Protein AF-A0A7W9XJ24-F1 (afdb_monomer)

Radius of gyration: 15.42 Å; Cα contacts (8 Å, |Δi|>4): 63; chains: 1; bounding box: 53×25×38 Å

pLDDT: mean 76.6, std 18.46, range [36.53, 95.81]

Structure (mmCIF, N/CA/C/O backbone):
data_AF-A0A7W9XJ24-F1
#
_entry.id   AF-A0A7W9XJ24-F1
#
loop_
_atom_site.group_PDB
_atom_site.id
_atom_site.type_symbol
_atom_site.label_atom_id
_atom_site.label_alt_id
_atom_site.label_comp_id
_atom_site.label_asym_id
_atom_site.label_entity_id
_atom_site.label_seq_id
_atom_site.pdbx_PDB_ins_code
_atom_site.Cartn_x
_atom_site.Cartn_y
_atom_site.Cartn_z
_atom_site.occupancy
_atom_site.B_iso_or_equiv
_atom_site.auth_seq_id
_atom_site.auth_comp_id
_atom_site.auth_asym_id
_atom_site.auth_atom_id
_atom_site.pdbx_PDB_model_num
ATOM 1 N N . MET A 1 1 ? 31.901 -5.799 -18.587 1.00 40.94 1 MET A N 1
ATOM 2 C CA . MET A 1 1 ? 30.432 -5.716 -18.700 1.00 40.94 1 MET A CA 1
ATOM 3 C C . MET A 1 1 ? 29.953 -5.013 -17.448 1.00 40.94 1 MET A C 1
ATOM 5 O O . MET A 1 1 ? 30.054 -5.593 -16.376 1.00 40.94 1 MET A O 1
ATOM 9 N N . 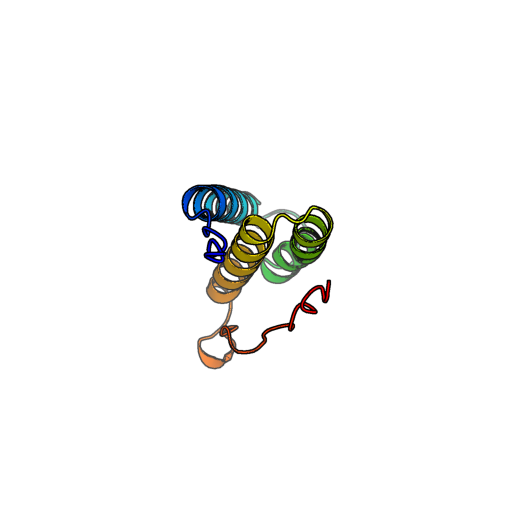GLU A 1 2 ? 29.586 -3.738 -17.553 1.00 43.09 2 GLU A N 1
ATOM 10 C CA . GLU A 1 2 ? 28.979 -3.025 -16.428 1.00 43.09 2 GLU A CA 1
ATOM 11 C C . GLU A 1 2 ? 27.562 -3.563 -16.240 1.00 43.09 2 GLU A C 1
ATOM 13 O O . GLU A 1 2 ? 26.754 -3.551 -17.165 1.00 43.09 2 GLU A O 1
ATOM 18 N N . VAL A 1 3 ? 27.287 -4.098 -15.054 1.00 46.25 3 VAL A N 1
ATOM 19 C CA . VAL A 1 3 ? 25.940 -4.498 -14.655 1.00 46.25 3 VAL A CA 1
ATOM 20 C C . VAL A 1 3 ? 25.165 -3.203 -14.427 1.00 46.25 3 VAL A C 1
ATOM 22 O O . VAL A 1 3 ? 25.388 -2.520 -13.426 1.00 46.25 3 VAL A O 1
ATOM 25 N N . GLN A 1 4 ? 24.300 -2.824 -15.371 1.00 44.75 4 GLN A N 1
ATOM 26 C CA . GLN A 1 4 ? 23.320 -1.767 -15.131 1.00 44.75 4 GLN A CA 1
ATOM 27 C C . GLN A 1 4 ? 22.472 -2.192 -13.933 1.00 44.75 4 GLN A C 1
ATOM 29 O O . GLN A 1 4 ? 21.812 -3.230 -13.959 1.00 44.75 4 GLN A O 1
ATOM 34 N N . LYS A 1 5 ? 22.553 -1.413 -12.851 1.00 49.19 5 LYS A N 1
ATOM 35 C CA . LYS A 1 5 ? 21.687 -1.601 -11.688 1.00 49.19 5 LYS A CA 1
ATOM 36 C C . LYS A 1 5 ? 20.234 -1.455 -12.154 1.00 49.19 5 LYS A C 1
ATOM 38 O O . LYS A 1 5 ? 19.975 -0.538 -12.938 1.00 49.19 5 LYS A O 1
ATOM 43 N N . PRO A 1 6 ? 19.305 -2.308 -11.689 1.00 53.34 6 PRO A N 1
ATOM 44 C CA . PRO A 1 6 ? 17.890 -2.087 -11.942 1.00 53.34 6 PRO A CA 1
ATOM 45 C C . PRO A 1 6 ? 17.546 -0.683 -11.439 1.00 53.34 6 PRO A C 1
ATOM 47 O O . PRO A 1 6 ? 17.883 -0.311 -10.311 1.00 53.34 6 PRO A O 1
ATOM 50 N N . THR A 1 7 ? 17.006 0.132 -12.337 1.00 62.12 7 THR A N 1
ATOM 51 C CA . THR A 1 7 ? 16.602 1.499 -12.033 1.00 62.12 7 THR A CA 1
ATOM 52 C C . THR A 1 7 ? 15.218 1.399 -11.428 1.00 62.12 7 THR A C 1
ATOM 54 O O . THR A 1 7 ? 14.261 1.095 -12.122 1.00 62.12 7 THR A O 1
ATOM 57 N N . TRP A 1 8 ? 15.156 1.576 -10.113 1.00 75.75 8 TRP A N 1
ATOM 58 C CA . TRP A 1 8 ? 13.905 1.745 -9.390 1.00 75.75 8 TRP A CA 1
ATOM 59 C C . TRP A 1 8 ? 13.085 2.858 -10.050 1.00 75.75 8 TRP A C 1
ATOM 61 O O . TRP A 1 8 ? 13.561 3.996 -10.136 1.00 75.75 8 TRP A O 1
ATOM 71 N N . ASP A 1 9 ? 11.885 2.537 -10.528 1.00 86.06 9 ASP A N 1
ATOM 72 C CA . ASP A 1 9 ? 10.972 3.532 -11.090 1.00 86.06 9 ASP A CA 1
ATOM 73 C C . ASP A 1 9 ? 10.162 4.193 -9.967 1.00 86.06 9 ASP A C 1
ATOM 75 O O . ASP A 1 9 ? 9.052 3.789 -9.617 1.00 86.06 9 ASP A O 1
ATOM 79 N N . GLU A 1 10 ? 10.755 5.234 -9.381 1.00 85.50 10 GLU A N 1
ATOM 80 C CA . GLU A 1 10 ? 10.152 6.013 -8.295 1.00 85.50 10 GLU A CA 1
ATOM 81 C C . GLU A 1 10 ? 8.823 6.659 -8.706 1.00 85.50 10 GLU A C 1
ATOM 83 O O . GLU A 1 10 ? 7.913 6.793 -7.887 1.00 85.50 10 GLU A O 1
ATOM 88 N N . LYS A 1 11 ? 8.688 7.032 -9.983 1.00 91.75 11 LYS A N 1
ATOM 89 C CA . LYS A 1 11 ? 7.474 7.671 -10.482 1.00 91.75 11 LYS A CA 1
ATOM 90 C C . LYS A 1 11 ? 6.333 6.660 -10.555 1.00 91.75 11 LYS A C 1
ATOM 92 O O . LYS A 1 11 ? 5.250 6.945 -10.049 1.00 91.75 11 LYS A O 1
ATOM 97 N N . HIS A 1 12 ? 6.581 5.494 -11.149 1.00 90.19 12 HIS A N 1
ATOM 98 C CA . HIS A 1 12 ? 5.590 4.419 -11.225 1.00 90.19 12 HIS A CA 1
ATOM 99 C C . HIS A 1 12 ? 5.177 3.941 -9.827 1.00 90.19 12 HIS A C 1
ATOM 101 O O . HIS A 1 12 ? 3.987 3.820 -9.543 1.00 90.19 12 HIS A O 1
ATOM 107 N N . TYR A 1 13 ? 6.140 3.785 -8.911 1.00 90.81 13 TYR A N 1
ATOM 108 C CA . TYR A 1 13 ? 5.850 3.506 -7.501 1.00 90.81 13 TYR A CA 1
ATOM 109 C C . TYR A 1 13 ? 4.866 4.527 -6.906 1.00 90.81 13 TYR A C 1
ATOM 111 O O . TYR A 1 13 ? 3.837 4.145 -6.342 1.00 90.81 13 TYR A O 1
ATOM 119 N N . GLN A 1 14 ? 5.155 5.824 -7.054 1.00 93.19 14 GLN A N 1
ATOM 120 C CA . GLN A 1 14 ? 4.336 6.887 -6.472 1.00 93.19 14 GLN A CA 1
ATOM 121 C C . GLN A 1 14 ? 2.917 6.903 -7.061 1.00 93.19 14 GLN A C 1
ATOM 123 O O . GLN A 1 14 ? 1.945 7.025 -6.314 1.00 93.19 14 GLN A O 1
ATOM 128 N N . GLU A 1 15 ? 2.784 6.724 -8.379 1.00 95.50 15 GLU A N 1
ATOM 129 C CA . GLU A 1 15 ? 1.487 6.679 -9.065 1.00 95.50 15 GLU A CA 1
ATOM 130 C C . GLU A 1 15 ? 0.608 5.527 -8.548 1.00 95.50 15 GLU A C 1
ATOM 132 O O . GLU A 1 15 ? -0.572 5.730 -8.238 1.00 95.50 15 GLU A O 1
ATOM 137 N N . ILE A 1 16 ? 1.177 4.327 -8.397 1.00 94.88 16 ILE A N 1
ATOM 138 C CA . ILE A 1 16 ? 0.445 3.163 -7.879 1.00 94.88 16 ILE A CA 1
ATOM 139 C C . ILE A 1 16 ? 0.089 3.339 -6.399 1.00 94.88 16 ILE A C 1
ATOM 141 O O . ILE A 1 16 ? -1.029 3.003 -5.994 1.00 94.88 16 ILE A O 1
ATOM 145 N N . TYR A 1 17 ? 0.998 3.893 -5.594 1.00 94.44 17 TYR A N 1
ATOM 146 C CA . TYR A 1 17 ? 0.760 4.139 -4.171 1.00 94.44 17 TYR A CA 1
ATOM 147 C C . TYR A 1 17 ? -0.426 5.090 -3.965 1.00 94.44 17 TYR A C 1
ATOM 149 O O . TYR A 1 17 ? -1.372 4.770 -3.239 1.00 94.44 17 TYR A O 1
ATOM 157 N N . GLU A 1 18 ? -0.418 6.237 -4.649 1.00 95.81 18 GLU A N 1
ATOM 158 C CA . GLU A 1 18 ? -1.486 7.237 -4.558 1.00 95.81 18 GLU A CA 1
ATOM 159 C C . GLU A 1 18 ? -2.828 6.679 -5.037 1.00 95.81 18 GLU A C 1
ATOM 161 O O . GLU A 1 18 ? -3.854 6.863 -4.372 1.00 95.81 18 GLU A O 1
ATOM 166 N N . PHE A 1 19 ? -2.821 5.937 -6.149 1.00 94.88 19 PHE A N 1
ATOM 167 C CA . PHE A 1 19 ? -4.009 5.261 -6.660 1.00 94.88 19 PHE A CA 1
ATOM 168 C C . PHE A 1 19 ? -4.599 4.283 -5.634 1.00 94.88 19 PHE A C 1
ATOM 170 O O . PHE A 1 19 ? -5.815 4.272 -5.399 1.00 94.88 19 PHE A O 1
ATOM 177 N N . MET A 1 20 ? -3.751 3.474 -4.995 1.00 94.19 20 MET A N 1
ATOM 178 C CA . MET A 1 20 ? -4.186 2.505 -3.993 1.00 94.19 20 MET A CA 1
ATOM 179 C C . MET A 1 20 ? -4.719 3.184 -2.732 1.00 94.19 20 MET A C 1
ATOM 181 O O . MET A 1 20 ? -5.788 2.801 -2.251 1.00 94.19 20 MET A O 1
ATOM 185 N N . MET A 1 21 ? -4.052 4.228 -2.238 1.00 93.56 21 MET A N 1
ATOM 186 C CA . MET A 1 21 ? -4.522 5.011 -1.091 1.00 93.56 21 MET A CA 1
ATOM 187 C C . ME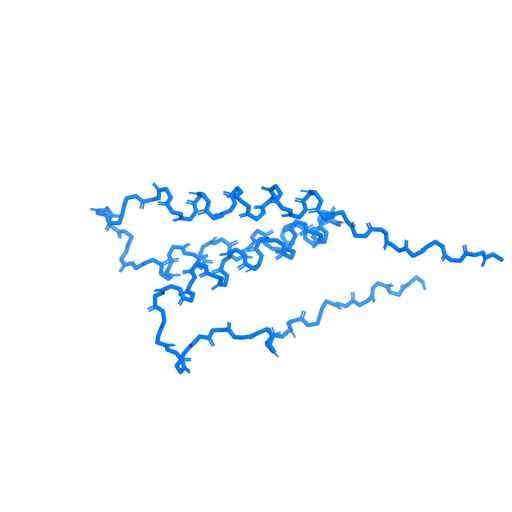T A 1 21 ? -5.871 5.682 -1.361 1.00 93.56 21 MET A C 1
ATOM 189 O O . MET A 1 21 ? -6.783 5.595 -0.533 1.00 93.56 21 MET A O 1
ATOM 193 N N . ALA A 1 22 ? -6.046 6.283 -2.542 1.00 91.88 22 ALA A N 1
ATOM 194 C CA . ALA A 1 22 ? -7.324 6.857 -2.955 1.00 91.88 22 ALA A CA 1
ATOM 195 C C . ALA A 1 22 ? -8.420 5.783 -3.040 1.00 91.88 22 ALA A C 1
ATOM 197 O O . ALA A 1 22 ? -9.528 5.978 -2.538 1.00 91.88 22 ALA A O 1
ATOM 198 N N . THR A 1 23 ? -8.103 4.616 -3.607 1.00 89.50 23 THR A N 1
ATOM 199 C CA . THR A 1 23 ? -9.036 3.485 -3.712 1.00 89.50 23 THR A CA 1
ATOM 200 C C . THR A 1 23 ? -9.476 2.992 -2.335 1.00 89.50 23 THR A C 1
ATOM 202 O O . THR A 1 23 ? -10.671 2.796 -2.103 1.00 89.50 23 THR A O 1
ATOM 205 N N . LEU A 1 24 ? -8.535 2.824 -1.404 1.00 88.62 24 LEU A N 1
ATOM 206 C CA . LEU A 1 24 ? -8.811 2.381 -0.037 1.00 88.62 24 LEU A CA 1
ATOM 207 C C . LEU A 1 24 ? -9.644 3.410 0.744 1.00 88.62 24 LEU A C 1
ATOM 209 O O . LEU A 1 24 ? -10.565 3.014 1.457 1.00 88.62 24 LEU A O 1
ATOM 213 N N . GLY A 1 25 ? -9.379 4.708 0.559 1.00 85.69 25 GLY A N 1
ATOM 214 C CA . GLY A 1 25 ? -10.106 5.803 1.213 1.00 85.69 25 GLY A CA 1
ATOM 215 C C . GLY A 1 25 ? -11.465 6.155 0.594 1.00 85.69 25 GLY A C 1
ATOM 216 O O . GLY A 1 25 ? -12.281 6.797 1.252 1.00 85.69 25 GLY A O 1
ATOM 217 N N . SER A 1 26 ? -11.732 5.745 -0.650 1.00 83.31 26 SER A N 1
ATOM 218 C CA . SER A 1 26 ? -12.963 6.096 -1.380 1.00 83.31 26 SER A CA 1
ATOM 219 C C . SER A 1 26 ? -14.216 5.333 -0.938 1.00 83.31 26 SER A C 1
ATOM 221 O O . SER A 1 26 ? -15.328 5.727 -1.295 1.00 83.31 26 SER A O 1
ATOM 223 N N . VAL A 1 27 ? -14.069 4.244 -0.176 1.00 69.69 27 VAL A N 1
ATOM 224 C CA . VAL A 1 27 ? -15.213 3.434 0.252 1.00 69.69 27 VAL A CA 1
ATOM 225 C C . VAL A 1 27 ? -15.954 4.140 1.388 1.00 69.69 27 VAL A C 1
ATOM 227 O O . VAL A 1 27 ? -15.370 4.370 2.448 1.00 69.69 27 VAL A O 1
ATOM 230 N N . PRO A 1 28 ? -17.252 4.461 1.225 1.00 60.69 28 PRO A N 1
ATOM 231 C CA . PRO A 1 28 ? -18.045 4.977 2.324 1.00 60.69 28 PRO A CA 1
ATOM 232 C C . PRO A 1 28 ? -18.206 3.868 3.366 1.00 60.69 28 PRO A C 1
ATOM 234 O O . PRO A 1 28 ? -18.901 2.879 3.141 1.00 60.69 28 PRO A O 1
ATOM 237 N N . TRP A 1 29 ? -17.603 4.058 4.540 1.00 63.19 29 TRP A N 1
ATOM 238 C CA . TRP A 1 29 ? -17.644 3.142 5.694 1.00 63.19 29 TRP A CA 1
ATOM 239 C C . TRP A 1 29 ? -19.056 2.895 6.272 1.00 63.19 29 TRP A C 1
ATOM 241 O O . TRP A 1 29 ? -19.202 2.286 7.328 1.00 63.19 29 TRP A O 1
ATOM 251 N N . CYS A 1 30 ? -20.097 3.372 5.586 1.00 49.06 30 CYS A N 1
ATOM 252 C CA . CYS A 1 30 ? -21.503 3.318 5.971 1.00 49.06 30 CYS A CA 1
ATOM 253 C C . CYS A 1 30 ? -22.304 2.187 5.299 1.00 49.06 30 CYS A C 1
ATOM 255 O O . CYS A 1 30 ? -23.499 2.084 5.565 1.00 49.06 30 CYS A O 1
ATOM 257 N N . SER A 1 31 ? -21.710 1.345 4.445 1.00 51.44 31 SER A N 1
ATOM 258 C CA . SER A 1 31 ? -22.414 0.205 3.829 1.00 51.44 31 SER A CA 1
ATOM 259 C C . SER A 1 31 ? -21.688 -1.106 4.101 1.00 51.44 31 SER A C 1
ATOM 261 O O . SER A 1 31 ? -20.564 -1.233 3.635 1.00 51.44 31 SER A O 1
ATOM 263 N N . ASP A 1 32 ? -22.341 -2.030 4.822 1.00 55.53 32 ASP A N 1
ATOM 264 C CA . ASP A 1 32 ? -22.164 -3.496 4.990 1.00 55.53 32 ASP A CA 1
ATOM 265 C C . ASP A 1 32 ? -20.759 -4.138 5.116 1.00 55.53 32 ASP A C 1
ATOM 267 O O . ASP A 1 32 ? -20.634 -5.272 5.587 1.00 55.53 32 ASP A O 1
ATOM 271 N N . VAL A 1 33 ? -19.680 -3.440 4.773 1.00 57.69 33 VAL A N 1
ATOM 272 C CA . VAL A 1 33 ? -18.286 -3.841 4.911 1.00 57.69 33 VAL A CA 1
ATOM 273 C C . VAL A 1 33 ? -17.873 -3.525 6.342 1.00 57.69 33 VAL A C 1
ATOM 275 O O . VAL A 1 33 ? -17.517 -2.404 6.693 1.00 57.69 33 VAL A O 1
ATOM 278 N N . LYS A 1 34 ? -17.980 -4.542 7.195 1.00 62.12 34 LYS A N 1
ATOM 279 C CA . LYS A 1 34 ? -17.905 -4.434 8.659 1.00 62.12 34 LYS A CA 1
ATOM 280 C C . LYS A 1 34 ? -16.590 -3.911 9.253 1.00 62.12 34 LYS A C 1
ATOM 282 O O . LYS A 1 34 ? -16.532 -3.777 10.469 1.00 62.12 34 LYS A O 1
ATOM 287 N N . CYS A 1 35 ? -15.542 -3.623 8.485 1.00 74.88 35 CYS A N 1
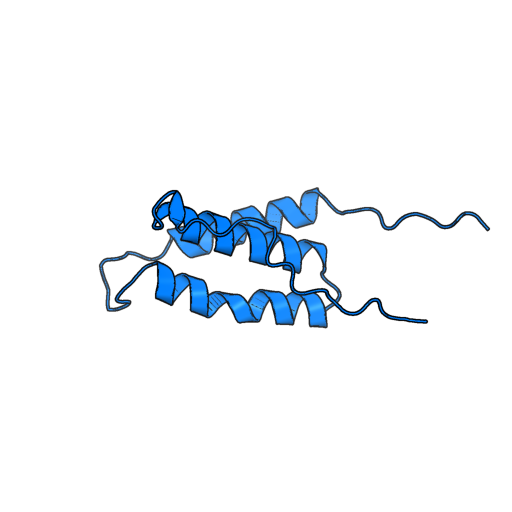ATOM 288 C CA . CYS A 1 35 ? -14.304 -3.075 9.040 1.00 74.88 35 CYS A CA 1
ATOM 289 C C . CYS A 1 35 ? -13.366 -2.572 7.926 1.00 74.88 35 CYS A C 1
ATOM 291 O O . CYS A 1 35 ? -13.143 -3.322 6.970 1.00 74.88 35 CYS A O 1
ATOM 293 N N . PRO A 1 36 ? -12.741 -1.385 8.063 1.00 76.62 36 PRO A N 1
ATOM 294 C CA . PRO A 1 36 ? -11.673 -0.919 7.171 1.00 76.62 36 PRO A CA 1
ATOM 295 C C . PRO A 1 36 ? -10.543 -1.931 6.967 1.00 76.62 36 PRO A C 1
ATOM 297 O O . PRO A 1 36 ? -10.015 -2.073 5.864 1.00 76.62 36 PRO A O 1
ATOM 300 N N . VAL A 1 37 ? -10.236 -2.712 8.005 1.00 80.94 37 VAL A N 1
ATOM 301 C CA . VAL A 1 37 ? -9.227 -3.775 7.958 1.00 80.94 37 VAL A CA 1
ATOM 302 C C . VAL A 1 37 ? -9.627 -4.903 7.007 1.00 80.94 37 VAL A C 1
ATOM 304 O O . VAL A 1 37 ? -8.816 -5.349 6.197 1.00 80.94 37 VAL A O 1
ATOM 307 N N . GLU A 1 38 ? -10.879 -5.358 7.073 1.00 81.50 38 GLU A N 1
ATOM 308 C CA . GLU A 1 38 ? -11.366 -6.443 6.214 1.00 81.50 38 GLU A CA 1
ATOM 309 C C . GLU A 1 38 ? -11.460 -5.997 4.754 1.00 81.50 38 GLU A C 1
ATOM 311 O O . GLU A 1 38 ? -11.129 -6.770 3.857 1.00 81.50 38 GLU A O 1
ATOM 316 N N . TRP A 1 39 ? -11.809 -4.729 4.506 1.00 84.00 39 TRP A N 1
ATOM 317 C CA . TRP A 1 39 ? -11.749 -4.146 3.166 1.00 84.00 3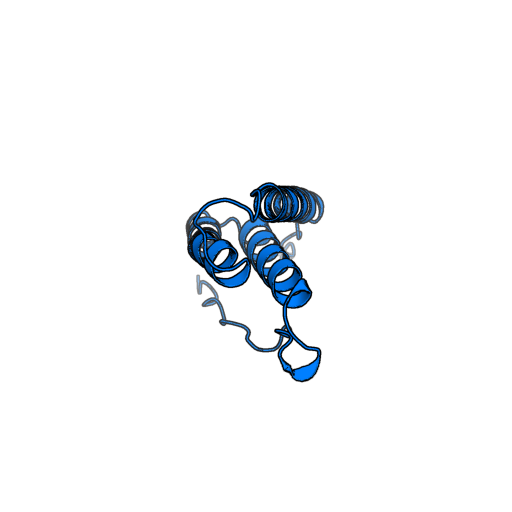9 TRP A CA 1
ATOM 318 C C . TRP A 1 39 ? -10.330 -4.157 2.594 1.00 84.00 39 TRP A C 1
ATOM 320 O O . TRP A 1 39 ? -10.113 -4.679 1.499 1.00 84.00 39 TRP A O 1
ATOM 330 N N . ALA A 1 40 ? -9.359 -3.625 3.337 1.00 84.81 40 ALA A N 1
ATOM 331 C CA . ALA A 1 40 ? -7.974 -3.541 2.884 1.00 84.81 40 ALA A CA 1
ATOM 332 C C . ALA A 1 40 ? -7.371 -4.928 2.602 1.00 84.81 40 ALA A C 1
ATOM 334 O O . ALA A 1 40 ? -6.685 -5.112 1.594 1.00 84.81 40 ALA A O 1
ATOM 335 N N . LYS A 1 41 ? -7.713 -5.943 3.410 1.00 81.75 41 LYS A N 1
ATOM 336 C CA . LYS A 1 41 ? -7.303 -7.339 3.172 1.00 81.75 41 LYS A CA 1
ATOM 337 C C . LYS A 1 41 ? -7.757 -7.879 1.815 1.00 81.75 41 LYS A C 1
ATOM 339 O O . LYS A 1 41 ? -7.021 -8.656 1.210 1.00 81.75 41 LYS A O 1
ATOM 344 N N . THR A 1 42 ? -8.908 -7.445 1.290 1.00 85.44 42 THR A N 1
ATOM 345 C CA . THR A 1 42 ? -9.368 -7.870 -0.050 1.00 85.44 42 THR A CA 1
ATOM 346 C C . THR A 1 42 ? -8.438 -7.426 -1.181 1.00 85.44 42 THR A C 1
ATOM 348 O O . THR A 1 42 ? -8.534 -7.954 -2.288 1.00 85.44 42 THR A O 1
ATOM 351 N N . LYS A 1 43 ? -7.539 -6.467 -0.925 1.00 88.00 43 LYS A N 1
ATOM 352 C CA . LYS A 1 43 ? -6.597 -5.924 -1.910 1.00 88.00 43 LYS A CA 1
ATOM 353 C C . LYS A 1 43 ? -5.228 -6.597 -1.883 1.00 88.00 43 LYS A C 1
ATOM 355 O O . LYS A 1 43 ? -4.489 -6.456 -2.849 1.00 88.00 43 LYS A O 1
ATOM 360 N N . LEU A 1 44 ? -4.915 -7.395 -0.857 1.00 87.00 44 LEU A N 1
ATOM 361 C CA . LEU A 1 44 ? -3.651 -8.140 -0.767 1.00 87.00 44 LEU A CA 1
ATOM 362 C C . LEU A 1 44 ? -3.325 -8.988 -2.017 1.00 87.00 44 LEU A C 1
ATOM 364 O O . LEU A 1 44 ? -2.161 -8.991 -2.418 1.00 87.00 44 LEU A O 1
ATOM 368 N N . PRO A 1 45 ? -4.291 -9.650 -2.695 1.00 92.06 45 PRO A N 1
ATOM 369 C CA . PRO A 1 45 ? -3.996 -10.400 -3.918 1.00 92.06 45 PRO A CA 1
ATOM 370 C C . PRO A 1 45 ? -3.435 -9.555 -5.074 1.00 92.06 45 PRO A C 1
ATOM 372 O O . PRO A 1 45 ? -2.781 -10.109 -5.958 1.00 92.06 45 PRO A O 1
ATOM 375 N N . LEU A 1 46 ? -3.646 -8.231 -5.076 1.00 90.44 46 LEU A N 1
ATOM 376 C CA . LEU A 1 46 ? -3.092 -7.340 -6.103 1.00 90.44 46 LEU A CA 1
ATOM 377 C C . LEU A 1 46 ? -1.561 -7.315 -6.069 1.00 90.44 46 LEU A C 1
ATOM 379 O O . LEU A 1 46 ? -0.942 -7.271 -7.125 1.00 90.44 46 LEU A O 1
ATOM 383 N N . VAL A 1 47 ? -0.948 -7.457 -4.889 1.00 89.06 47 VAL A N 1
ATOM 384 C CA . VAL A 1 47 ? 0.515 -7.561 -4.757 1.00 89.06 47 VAL A CA 1
ATOM 385 C C . VAL A 1 47 ? 1.030 -8.778 -5.527 1.00 89.06 47 VAL A C 1
ATOM 387 O O . VAL A 1 47 ? 1.968 -8.674 -6.313 1.00 89.06 47 VAL A O 1
ATOM 390 N N . SER A 1 48 ? 0.384 -9.936 -5.357 1.00 88.50 48 SER A N 1
ATOM 391 C CA . SER A 1 48 ? 0.748 -11.158 -6.085 1.00 88.50 48 SER A CA 1
ATOM 392 C C . SER A 1 48 ? 0.546 -11.020 -7.594 1.00 88.50 48 SER A C 1
ATOM 394 O O . SER A 1 48 ? 1.337 -11.563 -8.362 1.00 88.50 48 SER A O 1
ATOM 396 N N . MET A 1 49 ? -0.482 -10.284 -8.023 1.00 90.88 49 MET A N 1
ATOM 397 C CA . MET A 1 49 ? -0.732 -10.001 -9.436 1.00 90.88 49 MET A CA 1
ATOM 398 C C . MET A 1 49 ? 0.354 -9.101 -10.043 1.00 90.88 49 MET A C 1
ATOM 400 O O . MET A 1 49 ? 0.853 -9.415 -11.120 1.00 90.88 49 MET A O 1
ATOM 404 N N . CYS A 1 50 ? 0.762 -8.034 -9.351 1.00 88.62 50 CYS A N 1
ATOM 405 C CA . CYS A 1 50 ? 1.872 -7.176 -9.773 1.00 88.62 50 CYS A CA 1
ATOM 406 C C . CYS A 1 50 ? 3.174 -7.982 -9.911 1.00 88.62 50 CYS A C 1
ATOM 408 O O . CYS A 1 50 ? 3.811 -7.942 -10.960 1.00 88.62 50 CYS A O 1
ATOM 410 N N . VAL A 1 51 ? 3.499 -8.830 -8.924 1.00 87.81 51 VAL A N 1
ATOM 411 C CA . VAL A 1 51 ? 4.671 -9.725 -8.996 1.00 87.81 51 VAL A CA 1
ATOM 412 C C . VAL A 1 51 ? 4.590 -10.683 -10.190 1.00 87.81 51 VAL A C 1
ATOM 414 O O . VAL A 1 51 ? 5.588 -10.884 -10.878 1.00 87.81 51 VAL A O 1
ATOM 417 N N . ALA A 1 52 ? 3.420 -11.269 -10.462 1.00 89.12 52 ALA A N 1
ATOM 418 C CA . ALA A 1 52 ? 3.235 -12.170 -11.603 1.00 89.12 52 ALA A CA 1
ATOM 419 C C . ALA A 1 52 ? 3.436 -11.470 -12.960 1.00 89.12 52 ALA A C 1
ATOM 421 O O . ALA A 1 52 ? 3.842 -12.118 -13.923 1.00 89.12 52 ALA A O 1
ATOM 422 N N . ASN A 1 53 ? 3.187 -10.160 -13.017 1.00 90.62 53 ASN A N 1
ATOM 423 C CA . ASN A 1 53 ? 3.409 -9.314 -14.188 1.00 90.62 53 ASN A CA 1
ATOM 424 C C . ASN A 1 53 ? 4.816 -8.692 -14.234 1.00 90.62 53 ASN A C 1
ATOM 426 O O . ASN A 1 53 ? 5.069 -7.857 -15.096 1.00 90.62 53 ASN A O 1
ATOM 430 N N . GLU A 1 54 ? 5.715 -9.079 -13.322 1.00 89.06 54 GLU A N 1
ATOM 431 C CA . GLU A 1 54 ? 7.054 -8.489 -13.162 1.00 89.06 54 GLU A CA 1
ATOM 432 C C . GLU A 1 54 ? 7.034 -6.975 -12.851 1.00 89.06 54 GLU A C 1
ATOM 434 O O . GLU A 1 54 ? 8.033 -6.286 -13.031 1.00 89.06 54 GLU A O 1
ATOM 439 N N . ASP A 1 55 ? 5.909 -6.472 -12.330 1.00 88.94 55 ASP A N 1
ATOM 440 C CA . ASP A 1 55 ? 5.720 -5.103 -11.841 1.00 88.94 55 ASP A CA 1
ATOM 441 C C . ASP A 1 55 ? 6.073 -5.035 -10.346 1.00 88.94 55 ASP A C 1
ATOM 443 O O . ASP A 1 55 ? 5.209 -5.081 -9.463 1.00 88.94 55 ASP A O 1
ATOM 447 N N . TYR A 1 56 ? 7.371 -5.027 -10.042 1.00 87.31 56 TYR A N 1
ATOM 448 C CA . TYR A 1 56 ? 7.862 -5.097 -8.663 1.00 87.31 56 TYR A CA 1
ATOM 449 C C . TYR A 1 56 ? 7.663 -3.782 -7.902 1.00 87.31 56 TYR A C 1
ATOM 451 O O . TYR A 1 56 ? 7.329 -3.803 -6.716 1.00 87.31 56 TYR A O 1
ATOM 459 N N . GLU A 1 57 ? 7.811 -2.648 -8.579 1.00 88.88 57 GLU A N 1
ATOM 460 C CA . GLU A 1 57 ? 7.537 -1.314 -8.055 1.00 88.88 57 GLU A CA 1
ATOM 461 C C . GLU A 1 57 ? 6.050 -1.158 -7.716 1.00 88.88 57 GLU A C 1
ATOM 463 O O . GLU A 1 57 ? 5.721 -0.740 -6.604 1.00 88.88 57 GLU A O 1
ATOM 468 N N . GLY A 1 58 ? 5.145 -1.579 -8.608 1.00 89.00 58 GLY A N 1
ATOM 469 C CA . GLY A 1 58 ? 3.707 -1.583 -8.343 1.00 89.00 58 GLY A CA 1
ATOM 470 C C . GLY A 1 58 ? 3.315 -2.556 -7.231 1.00 89.00 58 GLY A C 1
ATOM 471 O O . GLY A 1 58 ? 2.453 -2.240 -6.405 1.00 89.00 58 GLY A O 1
ATOM 472 N N . ALA A 1 59 ? 3.987 -3.709 -7.133 1.00 89.38 59 ALA A N 1
ATOM 473 C CA . ALA A 1 59 ? 3.791 -4.647 -6.028 1.00 89.38 59 ALA A CA 1
ATOM 474 C C . ALA A 1 59 ? 4.180 -4.026 -4.677 1.00 89.38 59 ALA A C 1
ATOM 476 O O . ALA A 1 59 ? 3.421 -4.145 -3.710 1.00 89.38 59 ALA A O 1
ATOM 477 N N . GLN A 1 60 ? 5.330 -3.348 -4.616 1.00 88.19 60 GLN A N 1
ATOM 478 C CA . GLN A 1 60 ? 5.798 -2.669 -3.409 1.00 88.19 60 GLN A CA 1
ATOM 479 C C . GLN A 1 60 ? 4.875 -1.499 -3.044 1.00 88.19 60 GLN A C 1
ATOM 481 O O . GLN A 1 60 ? 4.399 -1.439 -1.914 1.00 88.19 60 GLN A O 1
ATOM 486 N N . ALA A 1 61 ? 4.539 -0.635 -4.003 1.00 90.38 61 ALA A N 1
ATOM 487 C CA . ALA A 1 61 ? 3.629 0.491 -3.799 1.00 90.38 61 ALA A CA 1
ATOM 488 C C . ALA A 1 61 ? 2.259 0.041 -3.275 1.00 90.38 61 ALA A C 1
ATOM 490 O O . ALA A 1 61 ? 1.715 0.617 -2.333 1.00 90.38 61 ALA A O 1
ATOM 491 N N . THR A 1 62 ? 1.718 -1.039 -3.846 1.00 92.50 62 THR A N 1
ATOM 492 C CA . THR A 1 62 ? 0.445 -1.628 -3.415 1.00 92.50 62 THR A CA 1
ATOM 493 C C . THR A 1 62 ? 0.531 -2.174 -1.993 1.00 92.50 62 THR A C 1
ATOM 495 O O . THR A 1 62 ? -0.378 -1.949 -1.191 1.00 92.50 62 THR A O 1
ATOM 498 N N . LYS A 1 63 ? 1.614 -2.890 -1.665 1.00 90.56 63 LYS A N 1
ATOM 499 C CA . LYS A 1 63 ? 1.858 -3.417 -0.317 1.00 90.56 63 LYS A CA 1
ATOM 500 C C . LYS A 1 63 ? 1.910 -2.281 0.703 1.00 90.56 63 LYS A C 1
ATOM 502 O O . LYS A 1 63 ? 1.209 -2.348 1.713 1.00 90.56 63 LYS A O 1
ATOM 507 N N . ASP A 1 64 ? 2.708 -1.258 0.429 1.00 91.19 64 ASP A N 1
ATOM 508 C CA . ASP A 1 64 ? 2.967 -0.175 1.372 1.00 91.19 64 ASP A CA 1
ATOM 509 C C . ASP A 1 64 ? 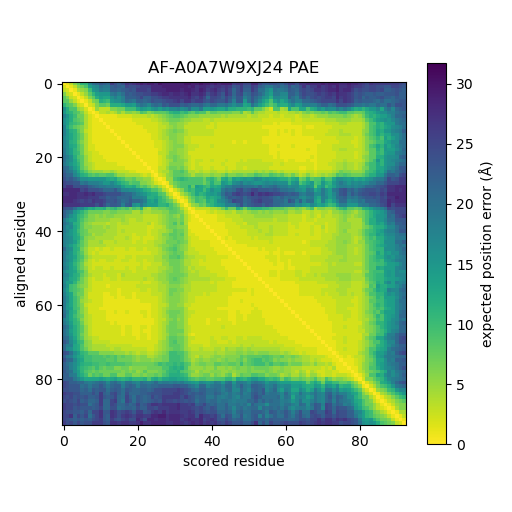1.720 0.695 1.564 1.00 91.19 64 ASP A C 1
ATOM 511 O O . ASP A 1 64 ? 1.344 0.967 2.701 1.00 91.19 64 ASP A O 1
ATOM 515 N N . ALA A 1 65 ? 0.969 0.990 0.496 1.00 92.44 65 ALA A N 1
ATOM 516 C CA . ALA A 1 65 ? -0.325 1.670 0.598 1.00 92.44 65 ALA A CA 1
ATOM 517 C C . ALA A 1 65 ? -1.334 0.894 1.467 1.00 92.44 65 ALA A C 1
ATOM 519 O O . ALA A 1 65 ? -2.028 1.479 2.298 1.00 92.44 65 ALA A O 1
ATOM 520 N N . ILE A 1 66 ? -1.418 -0.435 1.316 1.00 90.44 66 ILE A N 1
ATOM 521 C CA . ILE A 1 66 ? -2.294 -1.270 2.155 1.00 90.44 66 ILE A CA 1
ATOM 522 C C . ILE A 1 66 ? -1.836 -1.235 3.619 1.00 90.44 66 ILE A C 1
ATOM 524 O O . ILE A 1 66 ? -2.675 -1.114 4.514 1.00 90.44 66 ILE A O 1
ATOM 528 N N . MET A 1 67 ? -0.530 -1.344 3.874 1.00 89.56 67 MET A N 1
ATOM 529 C CA . MET A 1 67 ? 0.030 -1.311 5.229 1.00 89.56 67 MET A CA 1
ATOM 530 C C . MET A 1 67 ? -0.204 0.039 5.910 1.00 89.56 67 MET A C 1
ATOM 532 O O . MET A 1 67 ? -0.699 0.070 7.037 1.00 89.56 67 MET A O 1
ATOM 536 N N . ASP A 1 68 ? 0.080 1.141 5.223 1.00 91.31 68 ASP A N 1
ATOM 537 C CA . ASP A 1 68 ? -0.131 2.496 5.731 1.00 91.31 68 ASP A CA 1
ATOM 538 C C . ASP A 1 68 ? -1.607 2.773 5.994 1.00 91.31 68 ASP A C 1
ATOM 540 O O . ASP A 1 68 ? -1.964 3.350 7.023 1.00 91.31 68 ASP A O 1
ATOM 544 N N . PHE A 1 69 ? -2.484 2.316 5.101 1.00 90.81 69 PHE A N 1
ATOM 545 C CA . PHE A 1 69 ? -3.920 2.398 5.310 1.00 90.81 69 PHE A CA 1
ATOM 546 C C . PHE A 1 69 ? -4.360 1.627 6.562 1.00 90.81 69 PHE A C 1
ATOM 548 O O . PHE A 1 69 ? -5.073 2.174 7.400 1.00 90.81 69 PHE A O 1
ATOM 555 N N . LEU A 1 70 ? -3.913 0.379 6.735 1.00 87.00 70 LEU A N 1
ATOM 556 C CA . LEU A 1 70 ? -4.227 -0.430 7.918 1.00 87.00 70 LEU A CA 1
ATOM 557 C C . LEU A 1 70 ? -3.713 0.218 9.209 1.00 87.00 70 LEU A C 1
ATOM 559 O O . LEU A 1 70 ? -4.441 0.276 10.200 1.00 87.00 70 LEU A O 1
ATOM 563 N N . ASN A 1 71 ? -2.492 0.751 9.184 1.00 88.94 71 ASN A N 1
ATOM 564 C CA . ASN A 1 71 ? -1.842 1.389 10.327 1.00 88.94 71 ASN A CA 1
ATOM 565 C C . ASN A 1 71 ? -2.567 2.647 10.835 1.00 88.94 71 ASN A C 1
ATOM 567 O O . ASN A 1 71 ? -2.322 3.052 11.970 1.00 88.94 71 ASN A O 1
ATOM 571 N N . GLN A 1 72 ? -3.483 3.238 10.057 1.00 88.56 72 GLN A N 1
ATOM 572 C CA . GLN A 1 72 ? -4.358 4.322 10.531 1.00 88.56 72 GLN A CA 1
ATOM 573 C C . GLN A 1 72 ? -5.407 3.846 11.549 1.00 88.56 72 GLN A C 1
ATOM 575 O O . GLN A 1 72 ? -5.937 4.660 12.304 1.00 88.56 72 GLN A O 1
ATOM 580 N N . PHE A 1 73 ? -5.713 2.546 11.576 1.00 85.19 73 PHE A N 1
ATOM 581 C CA . PHE A 1 73 ? -6.752 1.956 12.429 1.00 85.19 73 PHE A CA 1
ATOM 582 C C . PHE A 1 73 ? -6.192 1.078 13.556 1.00 85.19 73 PHE A C 1
ATOM 584 O O . PHE A 1 73 ? -6.957 0.613 14.400 1.00 85.19 73 PHE A O 1
ATOM 591 N N . LEU A 1 74 ? -4.881 0.830 13.567 1.00 82.06 74 LEU A N 1
ATOM 592 C CA . LEU A 1 74 ? -4.196 0.001 14.560 1.00 82.06 74 LEU A CA 1
ATOM 593 C C . LEU A 1 74 ? -3.606 0.872 15.675 1.00 82.06 74 LEU A C 1
ATOM 595 O O . LEU A 1 74 ? -3.193 2.009 15.438 1.00 82.06 74 LEU A O 1
ATOM 599 N N . SER A 1 75 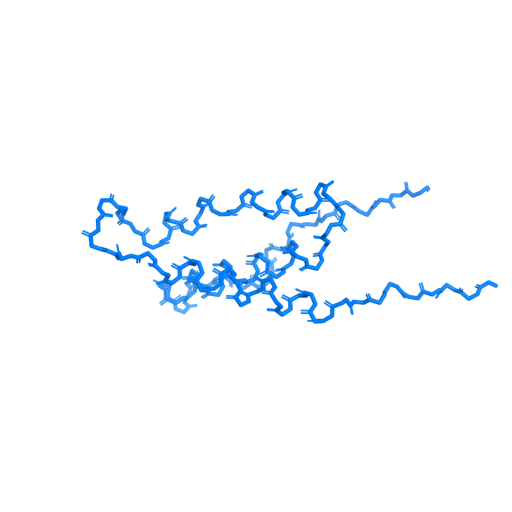? -3.535 0.341 16.898 1.00 83.75 75 SER A N 1
ATOM 600 C CA . SER A 1 75 ? -2.786 1.005 17.971 1.00 83.75 75 SER A CA 1
ATOM 601 C C . SER A 1 75 ? -1.279 0.981 17.681 1.00 83.75 75 SER A C 1
ATOM 603 O O . SER A 1 75 ? -0.802 0.136 16.927 1.00 83.75 75 SER A O 1
ATOM 605 N N . GLU A 1 76 ? -0.494 1.870 18.303 1.00 82.69 76 GLU A N 1
ATOM 606 C CA . GLU A 1 76 ? 0.970 1.913 18.106 1.00 82.69 76 GLU A CA 1
ATOM 607 C C . GLU A 1 76 ? 1.653 0.552 18.326 1.00 82.69 76 GLU A C 1
ATOM 609 O O . GLU A 1 76 ? 2.588 0.209 17.609 1.00 82.69 76 GLU A O 1
ATOM 614 N N . SER A 1 77 ? 1.168 -0.249 19.281 1.00 82.81 77 SER A N 1
ATOM 615 C CA . SER A 1 77 ? 1.684 -1.596 19.564 1.00 82.81 77 SER A CA 1
ATOM 616 C C . SER A 1 77 ? 1.305 -2.655 18.525 1.00 82.81 77 SER A C 1
ATOM 618 O O . SER A 1 77 ? 1.890 -3.734 18.521 1.00 82.81 77 SER A O 1
ATOM 620 N N . GLU A 1 78 ? 0.317 -2.372 17.678 1.00 79.75 78 GLU A N 1
ATOM 621 C CA . GLU A 1 78 ? -0.222 -3.290 16.668 1.00 79.75 78 GLU A CA 1
ATOM 622 C C . GLU A 1 78 ? 0.165 -2.886 15.243 1.00 79.75 78 GLU A C 1
ATOM 624 O O . GLU A 1 78 ? -0.120 -3.632 14.305 1.00 79.75 78 GLU A O 1
ATOM 629 N N . LYS A 1 79 ? 0.811 -1.725 15.066 1.00 82.69 79 LYS A N 1
ATOM 630 C CA . LYS A 1 79 ? 1.240 -1.252 13.752 1.00 82.69 79 LYS A CA 1
ATOM 631 C C . LYS A 1 79 ? 2.141 -2.270 13.068 1.00 82.69 79 LYS A C 1
ATOM 633 O O . LYS A 1 79 ? 3.112 -2.782 13.628 1.00 82.69 79 LYS A O 1
ATOM 638 N N . ILE A 1 80 ? 1.831 -2.508 11.804 1.00 81.38 80 ILE A N 1
ATOM 639 C CA . ILE A 1 80 ? 2.600 -3.366 10.923 1.00 81.38 80 ILE A CA 1
ATOM 640 C C . ILE A 1 80 ? 3.852 -2.583 10.532 1.00 81.38 80 ILE A C 1
ATOM 642 O O . ILE A 1 80 ? 3.766 -1.561 9.851 1.00 81.38 80 ILE A O 1
ATOM 646 N N . THR A 1 81 ? 5.012 -3.048 10.992 1.00 72.94 81 THR A N 1
ATOM 647 C CA . THR A 1 81 ? 6.317 -2.496 10.615 1.00 72.94 81 THR A CA 1
ATOM 648 C C . THR A 1 81 ? 6.998 -3.414 9.604 1.00 72.94 81 THR A C 1
ATOM 650 O O . THR A 1 81 ? 6.748 -4.619 9.558 1.00 72.94 81 THR A O 1
ATOM 653 N N . ASP A 1 82 ? 7.866 -2.830 8.784 1.00 62.78 82 ASP A N 1
ATOM 654 C CA . ASP A 1 82 ? 8.462 -3.392 7.561 1.00 62.78 82 ASP A CA 1
ATOM 655 C C . ASP A 1 82 ? 9.286 -4.695 7.735 1.00 62.78 82 ASP A C 1
ATOM 657 O O . ASP A 1 82 ? 9.819 -5.262 6.780 1.00 62.78 82 ASP A O 1
ATOM 661 N N . GLN A 1 83 ? 9.382 -5.214 8.964 1.00 53.50 83 GLN A N 1
ATOM 662 C CA . GLN A 1 83 ? 10.143 -6.414 9.319 1.00 53.50 83 GLN A CA 1
ATOM 663 C C . GLN A 1 83 ? 9.427 -7.741 9.026 1.00 53.50 83 GLN A C 1
ATOM 665 O O . GLN A 1 83 ? 10.054 -8.797 9.111 1.00 53.50 83 GLN A O 1
ATOM 670 N N . GLN A 1 84 ? 8.154 -7.733 8.624 1.00 47.94 84 GLN A N 1
ATOM 671 C CA . GLN A 1 84 ? 7.488 -8.931 8.095 1.00 47.94 84 GLN A CA 1
ATOM 672 C C . GLN A 1 84 ? 7.678 -9.029 6.577 1.00 47.94 84 GLN A C 1
ATOM 674 O O . GLN A 1 84 ? 6.733 -9.042 5.793 1.00 47.94 84 GLN A O 1
ATOM 679 N N . THR A 1 85 ? 8.935 -9.070 6.140 1.00 43.28 85 THR A N 1
ATOM 680 C CA . THR A 1 85 ? 9.275 -9.217 4.726 1.00 43.28 85 THR A CA 1
ATOM 681 C C . THR A 1 85 ? 8.972 -10.649 4.274 1.00 43.28 85 THR A C 1
ATOM 683 O O . THR A 1 85 ? 9.680 -11.593 4.635 1.00 43.28 85 THR A O 1
ATOM 686 N N . LEU A 1 86 ? 7.941 -10.830 3.444 1.00 42.12 86 LEU A N 1
ATOM 687 C CA . LEU A 1 86 ? 7.803 -12.036 2.632 1.00 42.12 86 LEU A CA 1
ATOM 688 C C . LEU A 1 86 ? 8.934 -11.988 1.595 1.00 42.12 86 LEU A C 1
ATOM 690 O O . LEU A 1 86 ? 8.870 -11.223 0.636 1.00 42.12 86 LEU A O 1
ATOM 694 N N . LYS A 1 87 ? 10.025 -12.725 1.832 1.00 38.81 87 LYS A N 1
ATOM 695 C CA . LYS A 1 87 ? 11.159 -12.781 0.900 1.00 38.81 87 LYS A CA 1
ATOM 696 C C . LYS A 1 87 ? 10.665 -13.310 -0.446 1.00 38.81 87 LYS A C 1
ATOM 698 O O . LYS A 1 87 ? 10.362 -14.497 -0.559 1.00 38.81 87 LYS A O 1
ATOM 703 N N . LEU A 1 88 ? 10.593 -12.441 -1.453 1.00 40.03 88 LEU A N 1
ATOM 704 C CA . LEU A 1 88 ? 10.393 -12.874 -2.831 1.00 40.03 88 LEU A CA 1
ATOM 705 C C . LEU A 1 88 ? 11.603 -13.730 -3.243 1.00 40.03 88 LEU A C 1
ATOM 707 O O . LEU A 1 88 ? 12.743 -13.356 -2.941 1.00 40.03 88 LEU A O 1
ATOM 711 N N . PRO A 1 89 ? 11.396 -14.893 -3.883 1.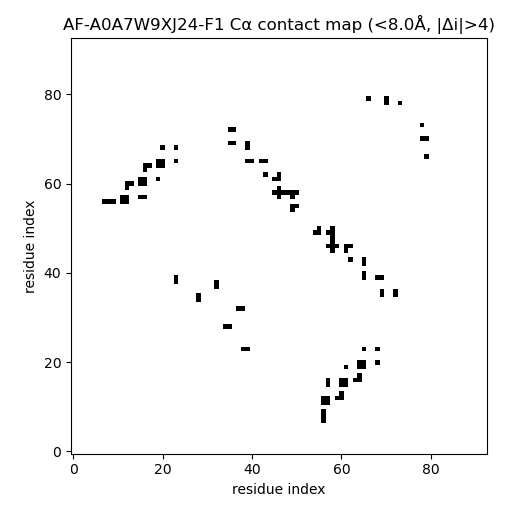00 36.53 89 PRO A N 1
ATOM 712 C CA . PRO A 1 89 ? 12.504 -15.689 -4.377 1.00 36.53 89 PRO A CA 1
ATOM 713 C C . PRO A 1 89 ? 13.252 -14.890 -5.445 1.00 36.53 89 PRO A C 1
ATOM 715 O O . PRO A 1 89 ? 12.666 -14.425 -6.420 1.00 36.53 89 PRO A O 1
ATOM 718 N N . VAL A 1 90 ? 14.563 -14.738 -5.255 1.00 41.19 90 VAL A N 1
ATOM 719 C CA . VAL A 1 90 ? 15.447 -14.191 -6.284 1.00 41.19 90 VAL A CA 1
ATOM 720 C C . VAL A 1 90 ? 15.385 -15.149 -7.471 1.00 41.19 90 VAL A C 1
ATOM 722 O O . VAL A 1 90 ? 15.728 -16.324 -7.329 1.00 41.19 90 VAL A O 1
ATOM 725 N N . LYS A 1 91 ? 14.905 -14.668 -8.624 1.00 39.62 91 LYS A N 1
ATOM 726 C CA . LYS A 1 91 ? 14.916 -15.417 -9.886 1.00 39.62 91 LYS A CA 1
ATOM 727 C C . LYS A 1 91 ? 16.385 -15.744 -10.190 1.00 39.62 91 LYS A C 1
ATOM 729 O O . LYS A 1 91 ? 17.158 -14.852 -10.527 1.00 39.62 91 LYS A O 1
ATOM 734 N N . MET A 1 92 ? 16.793 -16.994 -9.966 1.00 42.25 92 MET A N 1
ATOM 735 C CA . MET A 1 92 ? 18.113 -17.466 -10.378 1.00 42.25 92 MET A CA 1
ATOM 736 C C . MET A 1 92 ? 18.045 -17.760 -11.873 1.00 42.25 92 MET A C 1
ATOM 738 O O . MET A 1 92 ? 17.315 -18.662 -12.287 1.00 42.25 92 MET A O 1
ATOM 742 N N . SER A 1 93 ? 18.742 -16.934 -12.650 1.00 41.53 93 SER A N 1
ATOM 743 C CA . SER A 1 93 ? 19.044 -17.163 -14.064 1.00 41.53 93 SER A CA 1
ATOM 744 C C . SER A 1 93 ? 19.949 -18.374 -14.252 1.00 41.53 93 SER A C 1
ATOM 746 O O . SER A 1 93 ? 20.844 -18.570 -13.396 1.00 41.53 93 SER A O 1
#

Mean predicted aligned error: 9.46 Å

Secondary structure (DSSP, 8-state):
---PPP---HHHHHHHHHHHHHHHHTS-TTSS---HHHHHHTTHHHHHHHHHTT-HHHHHHHHHHHHHHHHTTS-TTT---TT----PPP---

Nearest PDB structures (foldseek):
  9au7-assembly1_A  TM=4.782E-01  e=8.062E+00  Homo sapiens
  7sn8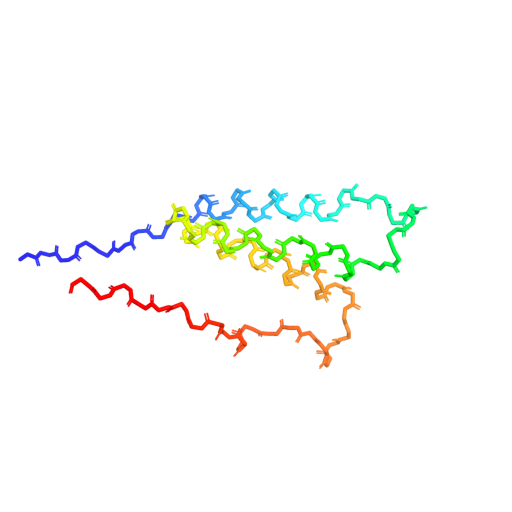-assembly1_D  TM=4.094E-01  e=6.405E+00  Drosophila melanogaster

Sequence (93 aa):
MEVQKPTWDEKHYQEIYEFMMATLGSVPWCSDVKCPVEWAKTKLPLVSMCVANEDYEGAQATKDAIMDFLNQFLSESEKITDQQTLKLPVKMS

Foldseek 3Di:
DDDDDPDQPPVVLVVLLVVLLCVLVVDDPPDDQPDSLSVLVVQLVVLVVCVVVVNNSNSVSSVVSSLVSVQVVDDPVGRDDPVPDPDDDDPDD

Solvent-accessible surface area (backbone atoms only — not comparable to full-atom values): 5743 Å² total; per-residue (Å²): 134,84,79,79,70,86,75,79,54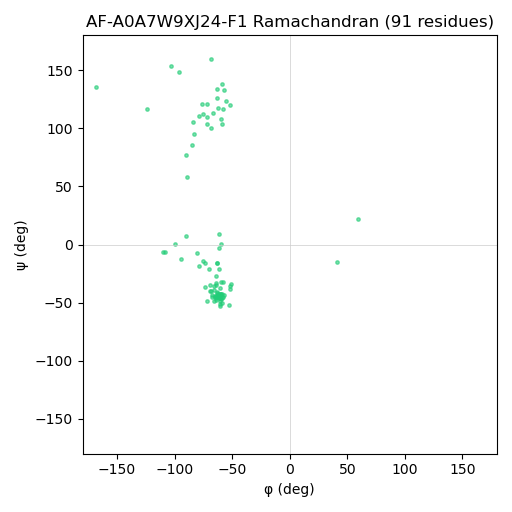,65,65,58,20,50,54,38,21,53,52,43,41,51,58,68,67,66,59,67,85,84,58,96,61,91,39,75,60,63,56,50,58,73,51,56,65,54,29,58,50,25,49,76,68,71,32,55,48,44,18,49,18,41,49,51,29,46,48,57,58,47,40,74,79,40,54,87,92,63,45,82,61,88,82,77,66,79,78,72,81,79,84,80,128